Protein AF-A0A9D5V524-F1 (afdb_monomer_lite)

Sequence (97 aa):
MTLLLALDGLQAIPGKSRDVSLSGVFFVPDALRDLRLVRHGHRGSLTMSAGEGPLRFPCEVIRVAEGGLALNLHDRQAAFGMAVTQEIFNSLKSRRP

pLDDT: mean 88.82, std 9.11, range [48.28, 97.5]

Structure (mmCIF, N/CA/C/O backbone):
data_AF-A0A9D5V524-F1
#
_entry.id   AF-A0A9D5V524-F1
#
loop_
_atom_site.group_PDB
_atom_site.id
_atom_site.type_symbol
_atom_site.label_atom_id
_atom_site.label_alt_id
_atom_site.label_comp_id
_atom_site.label_asym_id
_atom_site.label_entity_id
_atom_site.label_seq_id
_atom_site.pdbx_PDB_ins_code
_atom_site.Cartn_x
_atom_site.Cartn_y
_atom_site.Cartn_z
_atom_site.occupancy
_atom_site.B_iso_or_equiv
_atom_site.auth_seq_id
_atom_site.auth_comp_id
_atom_site.auth_asym_id
_atom_site.auth_atom_id
_atom_site.pdbx_PDB_model_num
ATOM 1 N N . MET A 1 1 ? 3.026 10.229 6.494 1.00 79.75 1 MET A N 1
ATOM 2 C CA . MET A 1 1 ? 1.833 9.377 6.605 1.00 79.75 1 MET A CA 1
ATOM 3 C C . MET A 1 1 ? 2.271 7.962 6.933 1.00 79.75 1 MET A C 1
ATOM 5 O O . MET A 1 1 ? 3.072 7.405 6.186 1.00 79.75 1 MET A O 1
ATOM 9 N N . THR A 1 2 ? 1.823 7.433 8.069 1.00 85.44 2 THR A N 1
ATOM 10 C CA . THR A 1 2 ? 2.126 6.058 8.491 1.00 85.44 2 THR A CA 1
ATOM 11 C C . THR A 1 2 ? 1.127 5.106 7.849 1.00 85.44 2 THR A C 1
ATOM 13 O O . THR A 1 2 ? -0.074 5.381 7.838 1.00 85.44 2 THR A O 1
ATOM 16 N N . LEU A 1 3 ? 1.631 4.005 7.301 1.00 93.44 3 LEU A N 1
ATOM 17 C CA . LEU A 1 3 ? 0.860 2.995 6.591 1.00 93.44 3 LEU A CA 1
ATOM 18 C C . LEU A 1 3 ? 1.134 1.611 7.176 1.00 93.44 3 LEU A C 1
ATOM 20 O O . LEU A 1 3 ? 2.234 1.327 7.647 1.00 93.44 3 LEU A O 1
ATOM 24 N N . LEU A 1 4 ? 0.137 0.737 7.085 1.00 95.88 4 LEU A N 1
ATOM 25 C CA . LEU A 1 4 ? 0.263 -0.679 7.405 1.00 95.88 4 LEU A CA 1
ATOM 26 C C . LEU A 1 4 ? -0.234 -1.501 6.215 1.00 95.88 4 LEU A C 1
ATOM 28 O O . LEU A 1 4 ? -1.407 -1.427 5.852 1.00 95.88 4 LEU A O 1
ATOM 32 N N . LEU A 1 5 ? 0.656 -2.277 5.604 1.00 96.75 5 LEU A N 1
ATOM 33 C CA . LEU A 1 5 ? 0.343 -3.143 4.475 1.00 96.75 5 LEU A CA 1
ATOM 34 C C . LEU A 1 5 ? 0.135 -4.579 4.963 1.00 96.75 5 LEU A C 1
ATOM 36 O O . LEU A 1 5 ? 1.073 -5.215 5.428 1.00 96.75 5 LEU A O 1
ATOM 40 N N . ALA A 1 6 ? -1.074 -5.109 4.827 1.00 96.62 6 ALA A N 1
ATOM 41 C CA . ALA A 1 6 ? -1.372 -6.511 5.105 1.00 96.62 6 ALA A CA 1
ATOM 42 C C . ALA A 1 6 ? -1.647 -7.229 3.783 1.00 96.62 6 ALA A C 1
ATOM 44 O O . ALA A 1 6 ? -2.702 -7.018 3.188 1.00 96.62 6 ALA A O 1
ATOM 45 N N . LEU A 1 7 ? -0.685 -8.026 3.315 1.00 96.56 7 LEU A N 1
ATOM 46 C CA . LEU A 1 7 ? -0.831 -8.881 2.135 1.00 96.56 7 LEU A CA 1
ATOM 47 C C . LEU A 1 7 ? -1.329 -10.266 2.558 1.00 96.56 7 LEU A C 1
ATOM 49 O O . LEU A 1 7 ? -0.961 -10.755 3.627 1.00 96.56 7 LEU A O 1
ATOM 53 N N . ASP A 1 8 ? -2.141 -10.899 1.721 1.00 93.94 8 ASP A N 1
ATOM 54 C CA . ASP A 1 8 ? -2.747 -12.193 2.025 1.00 93.94 8 ASP A CA 1
ATOM 55 C C . ASP A 1 8 ? -1.666 -13.259 2.264 1.00 93.94 8 ASP A C 1
ATOM 57 O O . ASP A 1 8 ? -0.730 -13.418 1.478 1.00 93.94 8 ASP A O 1
ATOM 61 N N . GLY A 1 9 ? -1.775 -13.976 3.386 1.00 90.19 9 GLY A N 1
ATOM 62 C CA . GLY A 1 9 ? -0.806 -15.001 3.786 1.00 90.19 9 GLY A CA 1
ATOM 63 C C . GLY A 1 9 ? 0.535 -14.471 4.312 1.00 90.19 9 GLY A C 1
ATOM 64 O O . GLY A 1 9 ? 1.416 -15.274 4.611 1.00 90.19 9 GLY A O 1
ATOM 65 N N . LEU A 1 10 ? 0.702 -13.151 4.455 1.00 91.06 10 LEU A N 1
ATOM 66 C CA . LEU A 1 10 ? 1.900 -12.526 5.015 1.00 91.06 10 LEU A CA 1
ATOM 67 C C . LEU A 1 10 ? 1.581 -11.750 6.299 1.00 91.06 10 LEU A C 1
ATOM 69 O O . LEU A 1 10 ? 0.451 -11.336 6.553 1.00 91.06 10 LEU A O 1
ATOM 73 N N . GLN A 1 11 ? 2.610 -11.530 7.117 1.00 91.75 11 GLN A N 1
ATOM 74 C CA . GLN A 1 11 ? 2.512 -10.623 8.259 1.00 91.75 11 GLN A CA 1
ATOM 75 C C . GLN A 1 11 ? 2.292 -9.178 7.793 1.00 91.75 11 GLN A C 1
ATOM 77 O O . GLN A 1 11 ? 2.740 -8.790 6.713 1.00 91.75 11 GLN A O 1
ATOM 82 N N . ALA A 1 12 ? 1.633 -8.368 8.621 1.00 94.50 12 ALA A N 1
ATOM 83 C CA . ALA A 1 12 ? 1.452 -6.952 8.329 1.00 94.50 12 ALA A CA 1
ATOM 84 C C . ALA A 1 12 ? 2.799 -6.206 8.367 1.00 94.50 12 ALA A C 1
ATOM 86 O O . ALA A 1 12 ? 3.595 -6.385 9.288 1.00 94.50 12 ALA A O 1
ATOM 87 N N . ILE A 1 13 ? 3.036 -5.363 7.365 1.00 95.69 13 ILE A N 1
ATOM 88 C CA . ILE A 1 13 ? 4.292 -4.653 7.128 1.00 95.69 13 ILE A CA 1
ATOM 89 C C . ILE A 1 13 ? 4.057 -3.158 7.383 1.00 95.69 13 ILE A C 1
ATOM 91 O O . ILE A 1 13 ? 3.310 -2.528 6.625 1.00 95.69 13 ILE A O 1
ATOM 95 N N . PRO A 1 14 ? 4.645 -2.565 8.435 1.00 95.75 14 PRO A N 1
ATOM 96 C CA . PRO A 1 14 ? 4.577 -1.127 8.656 1.00 95.75 14 PRO A CA 1
ATOM 97 C C . PRO A 1 14 ? 5.488 -0.382 7.672 1.00 95.75 14 PRO A C 1
ATOM 99 O O . PRO A 1 14 ? 6.524 -0.893 7.234 1.00 95.75 14 PRO A O 1
ATOM 102 N N . GLY A 1 15 ? 5.090 0.830 7.298 1.00 95.06 15 GLY A N 1
ATOM 103 C CA . GLY A 1 15 ? 5.873 1.659 6.396 1.00 95.06 15 GLY A CA 1
ATOM 104 C C . GLY A 1 15 ? 5.253 3.019 6.114 1.00 95.06 15 GLY A C 1
ATOM 105 O O . GLY A 1 15 ? 4.383 3.516 6.835 1.00 95.06 15 GLY A O 1
ATOM 106 N N . LYS A 1 16 ? 5.720 3.645 5.036 1.00 93.88 16 LYS A N 1
ATOM 107 C CA . LYS A 1 16 ? 5.335 4.998 4.621 1.00 93.88 16 LYS A CA 1
ATOM 108 C C . LYS A 1 16 ? 5.078 5.047 3.122 1.00 93.88 16 LYS A C 1
ATOM 110 O O . LYS A 1 16 ? 5.631 4.262 2.356 1.00 93.88 16 LYS A O 1
ATOM 115 N N . SER A 1 17 ? 4.264 6.001 2.686 1.00 92.50 17 SER A N 1
ATOM 116 C CA . SER A 1 17 ? 4.191 6.358 1.267 1.00 92.50 17 SER A CA 1
ATOM 117 C C . SER A 1 17 ? 5.377 7.245 0.900 1.00 92.50 17 SER A C 1
ATOM 119 O O . SER A 1 17 ? 5.635 8.226 1.603 1.00 92.50 17 SER A O 1
ATOM 121 N N . ARG A 1 18 ? 6.038 6.957 -0.222 1.00 91.69 18 ARG A N 1
ATOM 122 C CA . ARG A 1 18 ? 6.956 7.907 -0.868 1.00 91.69 18 ARG A CA 1
ATOM 123 C C . ARG A 1 18 ? 6.231 8.757 -1.904 1.00 91.69 18 ARG A C 1
ATOM 125 O O . ARG A 1 18 ? 6.331 9.973 -1.859 1.00 91.69 18 ARG A O 1
ATOM 132 N N . ASP A 1 19 ? 5.460 8.099 -2.764 1.00 89.50 19 ASP A N 1
ATOM 133 C CA . ASP A 1 19 ? 4.738 8.712 -3.877 1.00 89.50 19 ASP A CA 1
ATOM 134 C C . ASP A 1 19 ? 3.295 8.206 -3.890 1.00 89.50 19 ASP A C 1
ATOM 136 O O . ASP A 1 19 ? 3.032 7.054 -3.537 1.00 89.50 19 ASP A O 1
ATOM 140 N N . VAL A 1 20 ? 2.358 9.055 -4.301 1.00 89.06 20 VAL A N 1
ATOM 141 C CA . VAL A 1 20 ? 0.928 8.733 -4.404 1.00 89.06 20 VAL A CA 1
ATOM 142 C C . VAL A 1 20 ? 0.401 9.201 -5.755 1.00 89.06 20 VAL A C 1
ATOM 144 O O . VAL A 1 20 ? 0.778 10.265 -6.243 1.00 89.06 20 VAL A O 1
ATOM 147 N N . SER A 1 21 ? -0.469 8.404 -6.363 1.00 86.88 21 SER A N 1
ATOM 148 C CA . SER A 1 21 ? -1.218 8.758 -7.567 1.00 86.88 21 SER A CA 1
ATOM 149 C C . SER A 1 21 ? -2.715 8.583 -7.314 1.00 86.88 21 SER A C 1
ATOM 151 O O . SER A 1 21 ? -3.134 8.209 -6.219 1.00 86.88 21 SER A O 1
ATOM 153 N N . LEU A 1 22 ? -3.536 8.844 -8.334 1.00 78.94 22 LEU A N 1
ATOM 154 C CA . LEU A 1 22 ? -4.982 8.648 -8.241 1.00 78.94 22 LEU A CA 1
ATOM 155 C C . LEU A 1 22 ? -5.354 7.198 -7.895 1.00 78.94 22 LEU A C 1
ATOM 157 O O . LEU A 1 22 ? -6.284 6.966 -7.128 1.00 78.94 22 LEU A O 1
ATOM 161 N N . SER A 1 23 ? -4.633 6.229 -8.460 1.00 85.06 23 SER A N 1
ATOM 162 C CA . SER A 1 23 ? -4.955 4.807 -8.340 1.00 85.06 23 SER A CA 1
ATOM 163 C C . SER A 1 23 ? -3.943 4.005 -7.534 1.00 85.06 23 SER A C 1
ATOM 165 O O . SER A 1 23 ? -4.166 2.821 -7.322 1.00 85.06 23 SER A O 1
ATOM 167 N N . GLY A 1 24 ? -2.839 4.593 -7.077 1.00 90.31 24 GLY A N 1
ATOM 168 C CA . GLY A 1 24 ? -1.762 3.810 -6.488 1.00 90.31 24 GLY A CA 1
ATOM 169 C C . GLY A 1 24 ? -0.883 4.562 -5.506 1.00 90.31 24 GLY A C 1
ATOM 170 O O . GLY A 1 24 ? -0.949 5.780 -5.351 1.00 90.31 24 GLY A O 1
ATOM 171 N N . VAL A 1 25 ? -0.029 3.795 -4.838 1.00 93.75 25 VAL A N 1
ATOM 172 C CA . VAL A 1 25 ? 0.959 4.307 -3.890 1.00 93.75 25 VAL A CA 1
ATOM 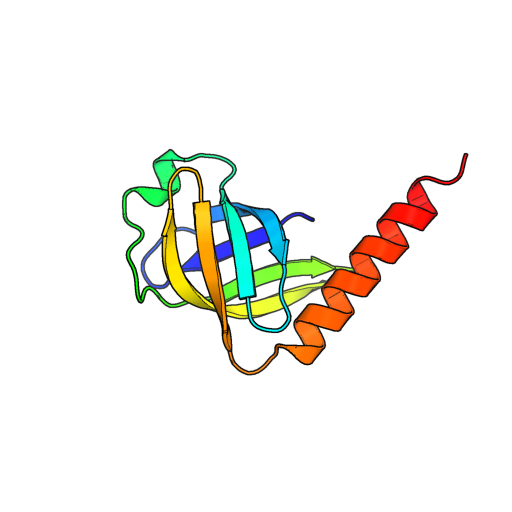173 C C . VAL A 1 25 ? 2.276 3.567 -4.060 1.00 93.75 25 VAL A C 1
ATOM 175 O O . VAL A 1 25 ? 2.307 2.354 -4.276 1.00 93.75 25 VAL A O 1
ATOM 178 N N . PHE A 1 26 ? 3.378 4.296 -3.926 1.00 95.50 26 PHE A N 1
ATOM 179 C CA . PHE A 1 26 ? 4.680 3.698 -3.696 1.00 95.50 26 PHE A CA 1
ATOM 180 C C . PHE A 1 26 ? 4.898 3.547 -2.189 1.00 95.50 26 PHE A C 1
ATOM 182 O O . PHE A 1 26 ? 5.118 4.530 -1.475 1.00 95.50 26 PHE A O 1
ATOM 189 N N . PHE A 1 27 ? 4.804 2.312 -1.709 1.00 96.25 27 PHE A N 1
ATOM 190 C CA . PHE A 1 27 ? 4.979 1.941 -0.313 1.00 96.25 27 PHE A CA 1
ATOM 191 C C . PHE A 1 27 ? 6.443 1.594 -0.025 1.00 96.25 27 PHE A C 1
ATOM 193 O O . PHE A 1 27 ? 7.046 0.764 -0.706 1.00 96.25 27 PHE A O 1
ATOM 200 N N . VAL A 1 28 ? 7.001 2.204 1.015 1.00 96.19 28 VAL A N 1
ATOM 201 C CA . VAL A 1 28 ? 8.347 1.942 1.529 1.00 96.19 28 VAL A CA 1
ATOM 202 C C . VAL A 1 28 ? 8.197 1.322 2.918 1.00 96.19 28 VAL A C 1
ATOM 204 O O . VAL A 1 28 ? 7.693 2.006 3.811 1.00 96.19 28 VAL A O 1
ATOM 207 N N . PRO A 1 29 ? 8.587 0.052 3.124 1.00 95.38 29 PRO A N 1
ATOM 208 C CA . PRO A 1 29 ? 8.522 -0.575 4.440 1.00 95.38 29 PRO A CA 1
ATOM 209 C C . PRO A 1 29 ? 9.548 0.051 5.388 1.00 95.38 29 PRO A C 1
ATOM 211 O O . PRO A 1 29 ? 10.618 0.485 4.956 1.00 95.38 29 PRO A O 1
ATOM 214 N N . ASP A 1 30 ? 9.276 0.008 6.689 1.00 94.88 30 ASP A N 1
ATOM 215 C CA . ASP A 1 30 ? 10.248 0.450 7.695 1.00 94.88 30 ASP A CA 1
ATOM 216 C C . ASP A 1 30 ? 11.471 -0.489 7.762 1.00 94.88 30 ASP A C 1
ATOM 218 O O . ASP A 1 30 ? 12.575 -0.056 8.098 1.00 94.88 30 ASP A O 1
ATOM 222 N N . ALA A 1 31 ? 11.306 -1.769 7.396 1.00 92.12 31 ALA A N 1
ATOM 223 C CA . ALA A 1 31 ? 12.392 -2.742 7.305 1.00 92.12 31 ALA A CA 1
ATOM 224 C C . ALA A 1 31 ? 12.350 -3.537 5.987 1.00 92.12 31 ALA A C 1
ATOM 226 O O . ALA A 1 31 ? 11.446 -4.327 5.727 1.00 92.12 31 ALA A O 1
ATOM 227 N N . LEU A 1 32 ? 13.399 -3.410 5.166 1.00 86.31 32 LEU A N 1
ATOM 228 C CA . LEU A 1 32 ? 13.473 -4.057 3.842 1.00 86.31 32 LEU A CA 1
ATOM 229 C C . LEU A 1 32 ? 13.420 -5.590 3.881 1.00 86.31 32 LEU A C 1
ATOM 231 O O . LEU A 1 32 ? 13.013 -6.221 2.905 1.00 86.31 32 LEU A O 1
ATOM 235 N N . ARG A 1 33 ? 13.812 -6.206 5.004 1.00 86.19 33 ARG A N 1
ATOM 236 C CA . ARG A 1 33 ? 13.734 -7.665 5.188 1.00 86.19 33 ARG A CA 1
ATOM 237 C C . ARG A 1 33 ? 12.306 -8.203 5.038 1.00 86.19 33 ARG A C 1
ATOM 239 O O . ARG A 1 33 ? 12.152 -9.357 4.645 1.00 86.19 33 ARG A O 1
ATOM 246 N N . ASP A 1 34 ? 11.297 -7.369 5.278 1.00 84.38 34 ASP A N 1
ATOM 247 C CA . ASP A 1 34 ? 9.888 -7.757 5.219 1.00 84.38 34 ASP A CA 1
ATOM 248 C C . ASP A 1 34 ? 9.393 -7.936 3.770 1.00 84.38 34 ASP A C 1
ATOM 250 O O . ASP A 1 34 ? 8.369 -8.573 3.534 1.00 84.38 34 ASP A O 1
ATOM 254 N N . LEU A 1 35 ? 10.153 -7.463 2.771 1.00 87.12 35 LEU A N 1
ATOM 255 C CA . LEU A 1 35 ? 9.809 -7.620 1.351 1.00 87.12 35 LEU A CA 1
ATOM 256 C C . LEU A 1 35 ? 10.249 -8.958 0.746 1.00 87.12 35 LEU A C 1
ATOM 258 O O . LEU A 1 35 ? 9.871 -9.269 -0.383 1.00 87.12 35 LEU A O 1
ATOM 262 N N . ARG A 1 36 ? 11.037 -9.774 1.461 1.00 87.38 36 ARG A N 1
ATOM 263 C CA . ARG A 1 36 ? 11.664 -10.993 0.903 1.00 87.38 36 ARG A CA 1
ATOM 264 C C . ARG A 1 36 ? 10.663 -11.988 0.315 1.00 87.38 36 ARG A C 1
ATOM 266 O O . ARG A 1 36 ? 10.978 -12.667 -0.666 1.00 87.38 36 ARG A O 1
ATOM 273 N N . LEU A 1 37 ? 9.468 -12.059 0.898 1.00 90.38 37 LEU A N 1
ATOM 274 C CA . LEU A 1 37 ? 8.391 -12.964 0.489 1.00 90.38 37 LEU A CA 1
ATOM 275 C C . LEU A 1 37 ? 7.336 -12.287 -0.397 1.00 90.38 37 LEU A C 1
ATOM 277 O O . LEU A 1 37 ? 6.447 -12.959 -0.907 1.00 90.38 37 LEU A O 1
ATOM 281 N N . VAL A 1 38 ? 7.428 -10.972 -0.606 1.00 93.75 38 VAL A N 1
ATOM 282 C CA . VAL A 1 38 ? 6.459 -10.220 -1.408 1.00 93.75 38 VAL A CA 1
ATOM 283 C C . VAL A 1 38 ? 6.741 -10.427 -2.894 1.00 93.75 38 VAL A C 1
ATOM 285 O O . VAL A 1 38 ? 7.896 -10.430 -3.332 1.00 93.75 38 VAL A O 1
ATOM 288 N N . ARG A 1 39 ? 5.684 -10.612 -3.686 1.00 94.94 39 ARG A N 1
ATOM 289 C CA . ARG A 1 39 ? 5.759 -10.826 -5.135 1.00 94.94 39 ARG A CA 1
ATOM 290 C C . ARG A 1 39 ? 4.745 -9.952 -5.864 1.00 94.94 39 ARG A C 1
ATOM 292 O O . ARG A 1 39 ? 3.771 -9.487 -5.275 1.00 94.94 39 ARG A O 1
ATOM 299 N N . HIS A 1 40 ? 4.988 -9.745 -7.157 1.00 96.69 40 HIS A N 1
ATOM 300 C CA . HIS A 1 40 ? 3.996 -9.170 -8.062 1.00 96.69 40 HIS A CA 1
ATOM 301 C C . HIS A 1 40 ? 2.690 -9.980 -8.002 1.00 96.69 40 HIS A C 1
ATOM 303 O O . HIS A 1 40 ? 2.731 -11.209 -7.964 1.00 96.69 40 HIS A O 1
ATOM 309 N N . GLY A 1 41 ? 1.549 -9.296 -8.011 1.00 96.69 41 GLY A N 1
ATOM 310 C CA . GLY A 1 41 ? 0.212 -9.881 -7.946 1.00 96.69 41 GLY A CA 1
ATOM 311 C C . GLY A 1 41 ? -0.268 -10.218 -6.533 1.00 96.69 41 GLY A C 1
ATOM 312 O O . GLY A 1 41 ? -1.422 -10.606 -6.374 1.00 96.69 41 GLY A O 1
ATOM 313 N N . HIS A 1 42 ? 0.566 -10.065 -5.493 1.00 96.81 42 HIS A N 1
ATOM 314 C CA . HIS A 1 42 ? 0.093 -10.228 -4.116 1.00 96.81 42 HIS A CA 1
ATOM 315 C C . HIS A 1 42 ? -1.000 -9.208 -3.814 1.00 96.81 42 HIS A C 1
ATOM 317 O O . HIS A 1 42 ? -0.805 -8.002 -3.986 1.00 96.81 42 HIS A O 1
ATOM 323 N N . ARG A 1 43 ? -2.134 -9.711 -3.338 1.00 97.25 43 ARG A N 1
ATOM 324 C CA . ARG A 1 43 ? -3.285 -8.910 -2.937 1.00 97.25 43 ARG A CA 1
ATOM 325 C C . ARG A 1 43 ? -3.327 -8.748 -1.431 1.00 97.25 43 ARG A C 1
ATOM 327 O O . ARG A 1 43 ? -2.660 -9.467 -0.689 1.00 97.25 43 ARG A O 1
ATOM 334 N N . GLY A 1 44 ? -4.084 -7.755 -1.001 1.00 96.44 44 GLY A N 1
ATOM 335 C CA . GLY A 1 44 ? -4.364 -7.535 0.400 1.00 96.44 44 GLY A CA 1
ATOM 336 C C . GLY A 1 44 ? -4.975 -6.167 0.614 1.00 96.44 44 GLY A C 1
ATOM 337 O O . GLY A 1 44 ? -5.824 -5.705 -0.150 1.00 96.44 44 GLY A O 1
ATOM 338 N N . SER A 1 45 ? -4.534 -5.501 1.671 1.00 96.12 45 SER A N 1
ATOM 339 C CA . SER A 1 45 ? -5.049 -4.196 2.044 1.00 96.12 45 SER A CA 1
ATOM 340 C C . SER A 1 45 ? -3.968 -3.272 2.568 1.00 96.12 45 SER A C 1
ATOM 342 O O . SER A 1 45 ? -3.155 -3.663 3.409 1.00 96.12 45 SER A O 1
ATOM 344 N N . LEU A 1 46 ? -4.048 -2.018 2.148 1.00 95.50 46 LEU A N 1
ATOM 345 C CA . LEU A 1 46 ? -3.307 -0.917 2.722 1.00 95.50 46 LEU A CA 1
ATOM 346 C C . LEU A 1 46 ? -4.190 -0.191 3.735 1.00 95.50 46 LEU A C 1
ATOM 348 O O . LEU A 1 46 ? -5.268 0.300 3.395 1.00 95.50 46 LEU A O 1
ATOM 352 N N . THR A 1 47 ? -3.722 -0.109 4.971 1.00 94.94 47 THR A N 1
ATOM 353 C CA . THR A 1 47 ? -4.366 0.661 6.029 1.00 94.94 47 THR A CA 1
ATOM 354 C C . THR A 1 47 ? -3.604 1.958 6.249 1.00 94.94 47 THR A C 1
ATOM 356 O O . THR A 1 47 ? -2.374 1.969 6.326 1.00 94.94 47 THR A O 1
ATOM 359 N N . MET A 1 48 ? -4.346 3.050 6.363 1.00 90.88 48 MET A N 1
ATOM 360 C CA . MET A 1 48 ? -3.832 4.391 6.570 1.00 90.88 48 MET A CA 1
ATOM 361 C C . MET A 1 48 ? -4.497 5.005 7.791 1.00 90.88 48 MET A C 1
ATOM 363 O O . MET A 1 48 ? -5.723 4.990 7.908 1.00 90.88 48 MET A O 1
ATOM 367 N N . SER A 1 49 ? -3.694 5.560 8.689 1.00 83.50 49 SER A N 1
ATOM 368 C CA . SER A 1 49 ? -4.211 6.333 9.815 1.00 83.50 49 SER A CA 1
ATOM 369 C C . SER A 1 49 ? -4.511 7.751 9.334 1.00 83.50 49 SER A C 1
ATOM 371 O O . SER A 1 49 ? -3.580 8.465 8.972 1.00 83.50 49 SER A O 1
ATOM 373 N N . ALA A 1 50 ? -5.787 8.143 9.294 1.00 73.44 50 ALA A N 1
ATOM 374 C CA . ALA A 1 50 ? -6.204 9.493 8.915 1.00 73.44 50 ALA A CA 1
ATOM 375 C C . ALA A 1 50 ? -7.417 9.939 9.748 1.00 73.44 50 ALA A C 1
ATOM 377 O O . ALA A 1 50 ? -8.433 9.250 9.787 1.00 73.44 50 ALA A O 1
ATOM 378 N N . GLY A 1 51 ? -7.331 11.111 10.383 1.00 69.75 51 GLY A N 1
ATOM 379 C CA . GLY A 1 51 ? -8.450 11.695 11.135 1.00 69.75 51 GLY A CA 1
ATOM 380 C C . GLY A 1 51 ? -8.946 10.816 12.293 1.00 69.75 51 GLY A C 1
ATOM 381 O O . GLY A 1 51 ? -8.169 10.468 13.177 1.00 69.75 51 GLY A O 1
ATOM 382 N N . GLU A 1 52 ? -10.244 10.490 12.290 1.00 69.69 52 GLU A N 1
ATOM 383 C CA . GLU A 1 52 ? -10.961 9.825 13.396 1.00 69.69 52 GLU A CA 1
ATOM 384 C C . GLU A 1 52 ? -10.801 8.291 13.448 1.00 69.69 52 GLU A C 1
ATOM 386 O O . GLU A 1 52 ? -11.293 7.654 14.378 1.00 69.69 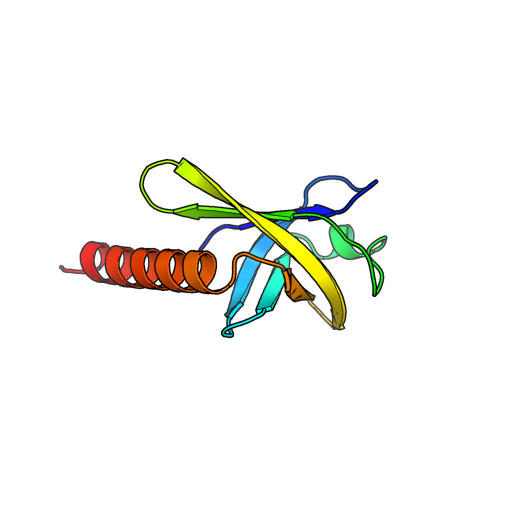52 GLU A O 1
ATOM 391 N N . GLY A 1 53 ? -10.108 7.664 12.487 1.00 80.25 53 GLY A N 1
ATOM 392 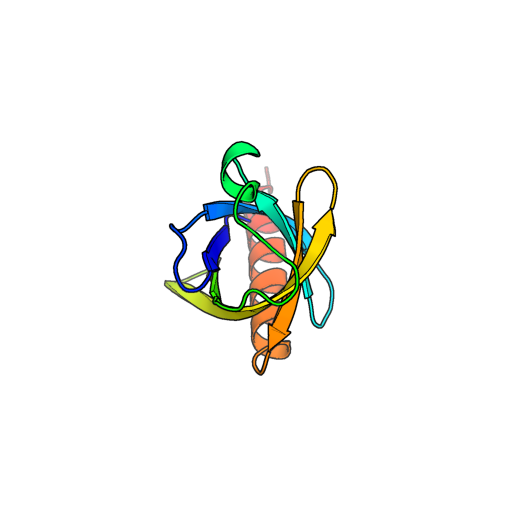C CA . GLY A 1 53 ? -9.893 6.214 12.512 1.00 80.25 53 GLY A CA 1
ATOM 393 C C . GLY A 1 53 ? -9.085 5.652 11.336 1.00 80.25 53 GLY A C 1
ATOM 394 O O . GLY A 1 53 ? -8.779 6.362 10.378 1.00 80.25 53 GLY A O 1
ATOM 395 N N . PRO A 1 54 ? -8.706 4.362 11.387 1.00 88.31 54 PRO A N 1
ATOM 396 C CA . PRO A 1 54 ? -7.968 3.723 10.305 1.00 88.31 54 PRO A CA 1
ATOM 397 C C . PRO A 1 54 ? -8.859 3.505 9.075 1.00 88.31 54 PRO A C 1
ATOM 399 O O . PRO A 1 54 ? -9.931 2.904 9.153 1.00 88.31 54 PRO A O 1
ATOM 402 N N . LEU A 1 55 ? -8.378 3.937 7.911 1.00 91.12 55 LEU A N 1
ATOM 403 C CA . LEU A 1 55 ? -9.008 3.692 6.617 1.00 91.12 55 LEU A CA 1
ATOM 404 C C . LEU A 1 55 ? -8.305 2.542 5.904 1.00 91.12 55 LEU A C 1
ATOM 406 O O . LEU A 1 55 ? -7.078 2.510 5.834 1.00 91.12 55 LEU A O 1
ATOM 410 N N . ARG A 1 56 ? -9.084 1.607 5.354 1.00 93.31 56 ARG A N 1
ATOM 411 C CA . ARG A 1 56 ? -8.578 0.403 4.686 1.00 93.31 56 ARG A CA 1
ATOM 412 C C . ARG A 1 56 ? -8.926 0.406 3.200 1.00 93.31 56 ARG A C 1
ATOM 414 O O . ARG A 1 56 ? -10.091 0.586 2.825 1.00 93.31 56 ARG A O 1
ATOM 421 N N . PHE A 1 57 ? -7.913 0.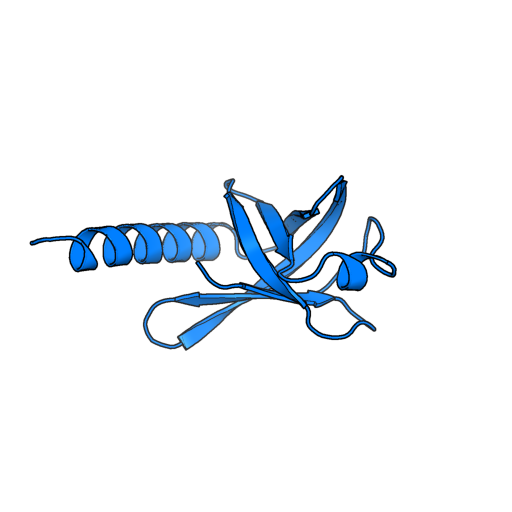163 2.377 1.00 93.31 57 PHE A N 1
ATOM 422 C CA . PHE A 1 57 ? -7.987 0.182 0.920 1.00 93.31 57 PHE A CA 1
ATOM 423 C C . PHE A 1 57 ? -7.503 -1.161 0.365 1.00 93.31 57 PHE A C 1
ATOM 425 O O . PHE A 1 57 ? -6.347 -1.519 0.602 1.00 93.31 57 PHE A O 1
ATOM 432 N N . PRO A 1 58 ? -8.352 -1.923 -0.344 1.00 95.44 58 PRO A N 1
ATOM 433 C CA . PRO A 1 58 ? -7.914 -3.113 -1.064 1.00 95.44 58 PRO A CA 1
ATOM 434 C C . PRO A 1 58 ? -6.818 -2.757 -2.069 1.00 95.44 58 PRO A C 1
ATOM 436 O O . PRO A 1 58 ? -6.910 -1.732 -2.751 1.00 95.44 58 PRO A O 1
ATOM 439 N N . CYS A 1 59 ? -5.774 -3.576 -2.148 1.00 96.50 59 CYS A N 1
ATOM 440 C CA . CYS A 1 59 ? -4.630 -3.287 -3.001 1.00 96.50 59 CYS A CA 1
ATOM 441 C C . CYS A 1 59 ? -3.987 -4.539 -3.599 1.00 96.50 59 CYS A C 1
ATOM 443 O O . CYS A 1 59 ? -4.207 -5.662 -3.143 1.00 96.50 59 CYS A O 1
ATOM 445 N N . GLU A 1 60 ? -3.179 -4.318 -4.631 1.00 97.50 60 GLU A N 1
ATOM 446 C CA . GLU A 1 60 ? -2.376 -5.338 -5.297 1.00 97.50 60 GLU A CA 1
ATOM 447 C C . GLU A 1 60 ? -0.967 -4.813 -5.582 1.00 97.50 60 GLU A C 1
ATOM 449 O O . GLU A 1 60 ? -0.789 -3.671 -6.010 1.00 97.50 60 GLU A O 1
ATOM 454 N N . VAL A 1 61 ? 0.044 -5.653 -5.362 1.00 97.44 61 VAL A N 1
ATOM 455 C CA . VAL A 1 61 ? 1.436 -5.356 -5.708 1.00 97.44 61 VAL A CA 1
ATOM 456 C C . VAL A 1 61 ? 1.613 -5.455 -7.221 1.00 97.44 61 VAL A C 1
ATOM 458 O O . VAL A 1 61 ? 1.683 -6.549 -7.770 1.00 97.44 61 VAL A O 1
ATOM 461 N N . ILE A 1 62 ? 1.767 -4.321 -7.897 1.00 97.12 62 ILE A N 1
ATOM 462 C CA . ILE A 1 62 ? 2.001 -4.269 -9.352 1.00 97.12 62 ILE A CA 1
ATOM 463 C C . ILE A 1 62 ? 3.486 -4.181 -9.713 1.00 97.12 62 ILE A C 1
ATOM 465 O O . ILE A 1 62 ? 3.865 -4.340 -10.869 1.00 97.12 62 ILE A O 1
ATOM 469 N N . ARG A 1 63 ? 4.357 -3.906 -8.735 1.00 96.00 63 ARG A N 1
ATOM 470 C CA . ARG A 1 63 ? 5.813 -3.964 -8.908 1.00 96.00 63 ARG A CA 1
ATOM 471 C C . ARG A 1 63 ? 6.513 -4.095 -7.563 1.00 96.00 63 ARG A C 1
ATOM 473 O O . ARG A 1 63 ? 6.217 -3.346 -6.636 1.00 96.00 63 ARG A O 1
ATOM 480 N N . VAL A 1 64 ? 7.502 -4.982 -7.495 1.00 95.25 64 VAL A N 1
ATOM 481 C CA . VAL A 1 64 ? 8.512 -4.985 -6.429 1.00 95.25 64 VAL A CA 1
ATOM 482 C C . VAL A 1 64 ? 9.722 -4.226 -6.964 1.00 95.25 64 VAL A C 1
ATOM 484 O O . VAL A 1 64 ? 10.264 -4.588 -8.008 1.00 95.25 64 VAL A O 1
ATOM 487 N N . ALA A 1 65 ? 10.095 -3.131 -6.312 1.00 91.69 65 ALA A N 1
ATOM 488 C CA . ALA A 1 65 ? 11.220 -2.291 -6.704 1.00 91.69 65 ALA A CA 1
ATOM 489 C C . ALA A 1 65 ? 12.293 -2.304 -5.613 1.00 91.69 65 ALA A C 1
ATOM 491 O O . ALA A 1 65 ? 12.059 -2.745 -4.486 1.00 91.69 65 ALA A O 1
ATOM 492 N N . GLU A 1 66 ? 13.479 -1.795 -5.937 1.00 88.62 66 GLU A N 1
ATOM 493 C CA . GLU A 1 66 ? 14.500 -1.582 -4.921 1.00 88.62 66 GLU A CA 1
ATOM 494 C C . GLU A 1 66 ? 13.970 -0.603 -3.862 1.00 88.62 66 GLU A C 1
ATOM 496 O O . GLU A 1 66 ? 13.543 0.513 -4.169 1.00 88.62 66 GLU A O 1
ATOM 501 N N . GLY A 1 67 ? 13.930 -1.056 -2.609 1.00 89.12 67 GLY A N 1
ATOM 502 C CA . GLY A 1 67 ? 13.503 -0.236 -1.481 1.00 89.12 67 GLY A CA 1
ATOM 503 C C . GLY A 1 67 ? 11.990 -0.107 -1.267 1.00 89.12 67 GLY A C 1
ATOM 504 O O . GLY A 1 67 ? 11.591 0.593 -0.340 1.00 89.12 67 GLY A O 1
ATOM 505 N N . GLY A 1 68 ? 11.130 -0.744 -2.073 1.00 95.69 68 GLY A N 1
ATOM 506 C CA . GLY A 1 68 ? 9.683 -0.593 -1.891 1.00 95.69 68 GLY A CA 1
ATOM 507 C C . GLY A 1 68 ? 8.795 -1.356 -2.870 1.00 95.69 68 GLY A C 1
ATOM 508 O O . GLY A 1 68 ? 9.242 -2.186 -3.662 1.00 95.69 68 GLY A O 1
ATOM 509 N N . LEU A 1 69 ? 7.500 -1.061 -2.799 1.00 97.31 69 LEU A N 1
ATOM 510 C CA . LEU A 1 69 ? 6.438 -1.712 -3.556 1.00 97.31 69 LEU A CA 1
ATOM 511 C C . LEU A 1 69 ? 5.581 -0.658 -4.253 1.00 97.31 69 LEU A C 1
ATOM 513 O O . LEU A 1 69 ? 5.110 0.279 -3.612 1.00 97.31 69 LEU A O 1
ATOM 517 N N . ALA A 1 70 ? 5.322 -0.838 -5.545 1.00 96.62 70 ALA A N 1
ATOM 518 C CA . ALA A 1 70 ? 4.239 -0.117 -6.198 1.00 96.62 70 ALA A CA 1
ATOM 519 C C . ALA A 1 70 ? 2.945 -0.907 -5.995 1.00 96.62 70 ALA A C 1
ATOM 521 O O . ALA A 1 70 ? 2.858 -2.080 -6.373 1.00 96.62 70 ALA A O 1
ATOM 522 N N . LEU A 1 71 ? 1.957 -0.257 -5.391 1.00 96.81 71 LEU A N 1
ATOM 523 C CA . LEU A 1 71 ? 0.648 -0.823 -5.112 1.00 96.81 71 LEU A CA 1
ATOM 524 C C . LEU A 1 71 ? -0.398 -0.132 -5.982 1.00 96.81 71 LEU A C 1
ATOM 526 O O . LEU A 1 71 ? -0.423 1.098 -6.058 1.00 96.81 71 LEU A O 1
ATOM 530 N N . ASN A 1 72 ? -1.283 -0.918 -6.584 1.00 95.94 72 ASN A N 1
ATOM 531 C CA . ASN A 1 72 ? -2.523 -0.425 -7.168 1.00 95.94 72 ASN A CA 1
ATOM 532 C C . ASN A 1 72 ? -3.652 -0.583 -6.144 1.00 95.94 72 ASN A C 1
ATOM 534 O O . ASN A 1 72 ? -3.749 -1.623 -5.494 1.00 95.94 72 ASN A O 1
ATOM 538 N N . LEU A 1 73 ? -4.479 0.444 -5.986 1.00 94.19 73 LEU A N 1
ATOM 539 C CA . LEU A 1 73 ? -5.636 0.472 -5.099 1.00 94.19 73 LEU A CA 1
ATOM 540 C C . LEU A 1 73 ? -6.905 0.198 -5.906 1.00 94.19 73 LEU A C 1
ATOM 542 O O . LEU A 1 73 ? -7.151 0.827 -6.942 1.00 94.19 73 LEU A O 1
ATOM 546 N N . HIS A 1 74 ? -7.735 -0.700 -5.386 1.00 87.69 74 HIS A N 1
ATOM 547 C CA . HIS A 1 74 ? -8.984 -1.116 -6.021 1.00 87.69 74 HIS A CA 1
ATOM 548 C C . HIS A 1 74 ? -10.194 -0.476 -5.321 1.00 87.69 74 HIS A C 1
ATOM 550 O O . HIS A 1 74 ? -10.174 -0.245 -4.109 1.00 87.69 74 HIS A O 1
ATOM 556 N N . ASP A 1 75 ? -11.232 -0.154 -6.098 1.00 78.75 75 ASP A N 1
ATOM 557 C CA . ASP A 1 75 ? -12.595 0.242 -5.684 1.00 78.75 75 ASP A CA 1
ATOM 558 C C . ASP A 1 75 ? -12.772 1.477 -4.775 1.00 78.75 75 ASP A C 1
ATOM 560 O O . ASP A 1 75 ? -13.900 1.889 -4.503 1.00 78.75 75 ASP A O 1
ATOM 564 N N . ARG A 1 76 ? -11.693 2.109 -4.292 1.00 81.38 76 ARG A N 1
ATOM 565 C CA . ARG A 1 76 ? -11.767 3.200 -3.293 1.00 81.38 76 ARG A CA 1
ATOM 566 C C . ARG A 1 76 ? -10.807 4.365 -3.544 1.00 81.38 76 ARG A C 1
ATOM 568 O O . ARG A 1 76 ? -10.404 5.057 -2.611 1.00 81.38 76 ARG A O 1
ATOM 575 N N . GLN A 1 77 ? -10.471 4.610 -4.804 1.00 85.56 77 GLN A N 1
ATOM 576 C CA . GLN A 1 77 ? -9.481 5.610 -5.227 1.00 85.56 77 GLN A CA 1
ATOM 577 C C . GLN A 1 77 ? -9.842 7.037 -4.787 1.00 85.56 77 GLN A C 1
ATOM 579 O O . GLN A 1 77 ? -9.014 7.734 -4.208 1.00 85.56 77 GLN A O 1
ATOM 584 N N . ALA A 1 78 ? -11.105 7.448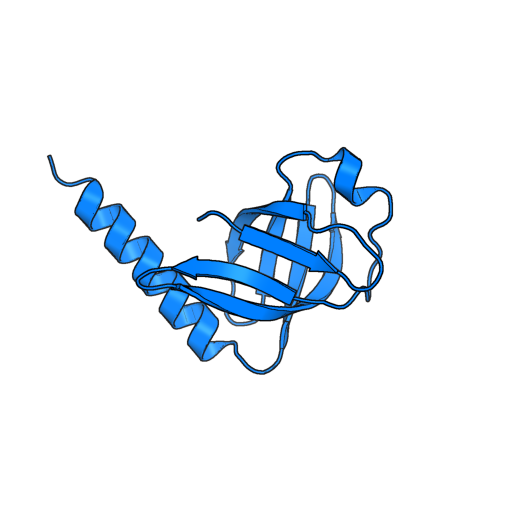 -4.957 1.00 86.25 78 ALA A N 1
ATOM 585 C CA . ALA A 1 78 ? -11.567 8.766 -4.517 1.00 86.25 78 ALA A CA 1
ATOM 586 C C . ALA A 1 78 ? -11.455 8.946 -2.991 1.00 86.25 78 ALA A C 1
ATOM 588 O O . ALA A 1 78 ? -10.980 9.976 -2.516 1.00 86.25 78 ALA A O 1
ATOM 589 N N . ALA A 1 79 ? -11.835 7.924 -2.216 1.00 86.94 79 ALA A N 1
ATOM 590 C CA . ALA A 1 79 ? -11.721 7.949 -0.758 1.00 86.94 79 ALA A CA 1
ATOM 591 C C . ALA A 1 79 ? -10.257 7.993 -0.297 1.00 86.94 79 ALA A C 1
ATOM 593 O O . ALA A 1 79 ? -9.936 8.705 0.652 1.00 86.94 79 ALA A O 1
ATOM 594 N N . PHE A 1 80 ? -9.369 7.272 -0.987 1.00 88.06 80 PHE A N 1
ATOM 595 C CA . PHE A 1 80 ? -7.933 7.336 -0.734 1.00 88.06 80 PHE A CA 1
ATOM 596 C C . PHE A 1 80 ? -7.387 8.740 -0.999 1.00 88.06 80 PHE A C 1
ATOM 598 O O . PHE A 1 80 ? -6.749 9.316 -0.121 1.00 88.06 80 PHE A O 1
ATOM 605 N N . GLY A 1 81 ? -7.711 9.324 -2.157 1.00 86.94 81 GLY A N 1
ATOM 606 C CA . GLY A 1 81 ? -7.313 10.685 -2.513 1.00 86.94 81 GLY A CA 1
ATOM 607 C C . GLY A 1 81 ? -7.756 11.713 -1.471 1.00 86.94 81 GLY A C 1
ATOM 608 O O . GLY A 1 81 ? -6.922 12.464 -0.972 1.00 86.94 81 GLY A O 1
ATOM 609 N N . MET A 1 82 ? -9.031 11.690 -1.064 1.00 88.06 82 MET A N 1
ATOM 610 C CA . MET A 1 82 ? -9.541 12.585 -0.014 1.00 88.06 82 MET A CA 1
ATOM 611 C C . MET A 1 82 ? -8.780 12.431 1.302 1.00 88.06 82 MET A C 1
ATOM 613 O O . MET A 1 82 ? -8.430 13.423 1.940 1.00 88.06 82 MET A O 1
ATOM 617 N N . ALA A 1 83 ? -8.508 11.195 1.708 1.00 87.25 83 ALA A N 1
ATOM 618 C CA . ALA A 1 83 ? -7.838 10.932 2.967 1.00 87.25 83 ALA A CA 1
ATOM 619 C C . ALA A 1 83 ? -6.356 11.360 2.940 1.00 87.25 83 ALA A C 1
ATOM 621 O O . ALA A 1 83 ? -5.866 11.923 3.918 1.00 87.25 83 ALA A O 1
ATOM 622 N N . VAL A 1 84 ? -5.669 11.194 1.804 1.00 87.00 84 VAL A N 1
ATOM 623 C CA . VAL A 1 84 ? -4.324 11.749 1.582 1.00 87.00 84 VAL A CA 1
ATOM 624 C C . VAL A 1 84 ? -4.349 13.279 1.633 1.00 87.00 84 VAL A C 1
ATOM 626 O O . VAL A 1 84 ? -3.522 13.883 2.317 1.00 87.00 84 VAL A O 1
ATOM 629 N N . THR A 1 85 ? -5.305 13.925 0.957 1.00 86.69 85 THR A N 1
ATOM 630 C CA . THR A 1 85 ? -5.455 15.389 0.980 1.00 86.69 85 THR A CA 1
ATOM 631 C C . THR A 1 85 ? -5.694 15.909 2.396 1.00 86.69 85 THR A C 1
ATOM 633 O O . THR A 1 85 ? -5.057 16.884 2.802 1.00 86.69 85 THR A O 1
ATOM 636 N N . GLN A 1 86 ? -6.561 15.248 3.167 1.00 86.19 86 GLN A N 1
ATOM 637 C CA . GLN A 1 86 ? -6.830 15.607 4.558 1.00 86.19 86 GLN A CA 1
ATOM 638 C C . GLN A 1 86 ? -5.562 15.527 5.414 1.00 86.19 86 GLN A C 1
ATOM 640 O O . GLN A 1 86 ? -5.289 16.438 6.196 1.00 86.19 86 GLN A O 1
ATOM 645 N N . GLU A 1 87 ? -4.769 14.469 5.246 1.00 84.12 87 GLU A N 1
ATOM 646 C CA . GLU A 1 87 ? -3.537 14.276 6.008 1.00 84.12 87 GLU A CA 1
ATOM 647 C C . GLU A 1 87 ? -2.477 15.333 5.667 1.00 84.12 87 GLU A C 1
ATOM 649 O O . GLU A 1 87 ? -1.853 15.909 6.562 1.00 84.12 87 GLU A O 1
ATOM 654 N N . ILE A 1 88 ? -2.324 15.669 4.380 1.00 84.00 88 ILE A N 1
ATOM 655 C CA . ILE A 1 88 ? -1.456 16.770 3.942 1.00 84.00 88 ILE A CA 1
ATOM 656 C C . ILE A 1 88 ? -1.904 18.079 4.599 1.00 84.00 88 ILE A C 1
ATOM 658 O O . ILE A 1 88 ? -1.088 18.773 5.207 1.00 84.00 88 ILE A O 1
ATOM 662 N N . PHE A 1 89 ? -3.197 18.398 4.540 1.00 85.25 89 PHE A N 1
ATOM 663 C CA . PHE A 1 89 ? -3.735 19.628 5.118 1.00 85.25 89 PHE A CA 1
ATOM 664 C C . PHE A 1 89 ? -3.545 19.700 6.641 1.00 85.25 89 PHE A C 1
ATOM 666 O O . PHE A 1 89 ? -3.146 20.741 7.170 1.00 85.25 89 PHE A O 1
ATOM 673 N N . ASN A 1 90 ? -3.756 18.588 7.347 1.00 83.25 90 ASN A N 1
ATOM 674 C CA . ASN A 1 90 ? -3.509 18.485 8.784 1.00 83.25 90 ASN A CA 1
ATOM 675 C C . ASN A 1 90 ? -2.025 18.697 9.119 1.00 83.25 90 ASN A C 1
ATOM 677 O O . ASN A 1 90 ? -1.710 19.470 10.025 1.00 83.25 90 ASN A O 1
ATOM 681 N N . SER A 1 91 ? -1.116 18.089 8.349 1.00 81.25 91 SER A N 1
ATOM 682 C CA . SER A 1 91 ? 0.330 18.258 8.538 1.00 81.25 91 SER A CA 1
ATOM 683 C C . SER A 1 91 ? 0.807 19.697 8.307 1.00 81.25 91 SER A C 1
ATOM 685 O O . SER A 1 91 ? 1.773 20.136 8.926 1.00 81.25 91 SER A O 1
ATOM 687 N N . LEU A 1 92 ? 0.129 20.450 7.433 1.00 83.06 92 LEU A N 1
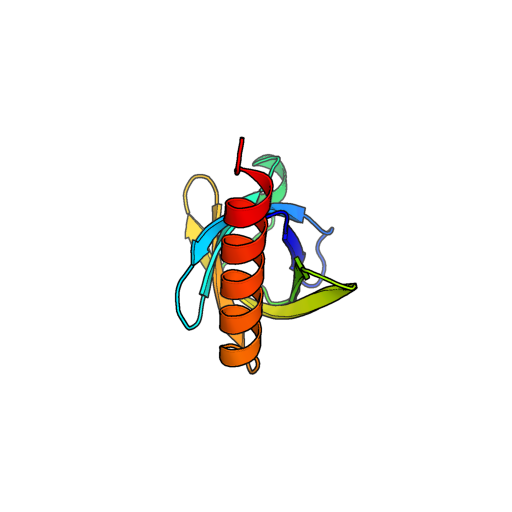ATOM 688 C CA . LEU A 1 92 ? 0.413 21.866 7.194 1.00 83.06 92 LEU A CA 1
ATOM 689 C C . LEU A 1 92 ? -0.107 22.743 8.339 1.00 83.06 92 LEU A C 1
ATOM 691 O O . LEU A 1 92 ? 0.571 23.685 8.745 1.00 83.06 92 LEU A O 1
ATOM 695 N N . LYS A 1 93 ? -1.284 22.425 8.894 1.00 78.06 93 LYS A N 1
ATOM 696 C CA . LYS A 1 93 ? -1.831 23.119 10.071 1.00 78.06 93 LYS A CA 1
ATOM 697 C C . LYS A 1 93 ? -0.950 22.946 11.305 1.00 78.06 93 LYS A C 1
ATOM 699 O O . LYS A 1 93 ? -0.694 23.929 11.990 1.00 78.06 93 LYS A O 1
ATOM 704 N N . SER A 1 94 ? -0.464 21.731 11.565 1.00 67.69 94 SER A N 1
ATOM 705 C CA . SER A 1 94 ? 0.387 21.438 12.729 1.00 67.69 94 SER A CA 1
ATOM 706 C C . SER A 1 94 ? 1.792 22.047 12.639 1.00 67.69 94 SER A C 1
ATOM 708 O O . SER A 1 94 ? 2.555 21.953 13.592 1.00 67.69 94 SER A O 1
ATOM 710 N N . ARG A 1 95 ? 2.161 22.620 11.486 1.00 60.75 95 ARG A N 1
ATOM 711 C CA . ARG A 1 95 ? 3.451 23.281 11.234 1.00 60.75 95 ARG A CA 1
ATOM 712 C C . ARG A 1 95 ? 3.378 24.809 11.315 1.00 60.75 95 ARG A C 1
ATOM 714 O O . ARG A 1 95 ? 4.362 25.465 10.979 1.00 60.75 95 ARG A O 1
ATOM 721 N N . ARG A 1 96 ? 2.239 25.391 11.711 1.00 48.28 96 ARG A N 1
ATOM 722 C CA . ARG A 1 96 ? 2.175 26.833 11.990 1.00 48.28 96 ARG A CA 1
ATOM 723 C C . ARG A 1 96 ? 2.962 27.140 13.279 1.00 48.28 96 ARG A C 1
ATOM 725 O O . ARG A 1 96 ? 2.756 26.408 14.246 1.00 48.28 96 ARG A O 1
ATOM 732 N N . PRO A 1 97 ? 3.865 28.141 13.264 1.00 53.31 97 PRO A N 1
ATOM 733 C CA . PRO A 1 97 ? 4.608 28.579 14.445 1.00 53.31 97 PRO A CA 1
ATOM 734 C C . PRO A 1 97 ? 3.693 29.174 15.519 1.00 53.31 97 PRO A C 1
ATOM 736 O O . PRO A 1 97 ? 2.602 29.677 15.154 1.00 53.31 97 PRO A O 1
#

Foldseek 3Di:
DWKWDDWPPADIFIFDFPDDDLFKTWTAGPDPVSCPPPDFFTWDWMWDDADPGIDIFTWTFHDDDVRTTIITTPDCSVVVVVRVVRVVVVVVVVPDD

Radius of gyration: 13.26 Å; chains: 1; bounding box: 27×44×24 Å

Secondary structure (DSSP, 8-state):
-EEEEEETTS--EEEEEEEE-SSEEEEEESSGGGGTT--TT-EEEEEEEETTEEEEEEEEEEEEETTEEEEEE-S-HHHHHHHHHHHHHHHHHTT--